Protein AF-J1HBM2-F1 (afdb_monomer_lite)

Sequence (61 aa):
MGGSPRAPGPTPLQIGPLRLWTPVVLAPMAGVTDAPFRRLCRFFGEAGLPQALRPVDPARP

pLDDT: mean 82.25, std 13.62, range [43.56, 97.94]

Structure (mmCIF, N/CA/C/O backbone):
data_AF-J1HBM2-F1
#
_entry.id   AF-J1HBM2-F1
#
loop_
_atom_site.group_PDB
_atom_site.id
_atom_site.type_symbol
_atom_site.label_atom_id
_atom_site.label_alt_id
_atom_site.label_comp_id
_atom_site.label_asym_id
_atom_site.label_entity_id
_atom_site.label_seq_id
_atom_site.pdbx_PDB_ins_code
_atom_site.Cartn_x
_atom_site.Cartn_y
_atom_site.Cartn_z
_atom_site.occupancy
_atom_site.B_iso_or_equiv
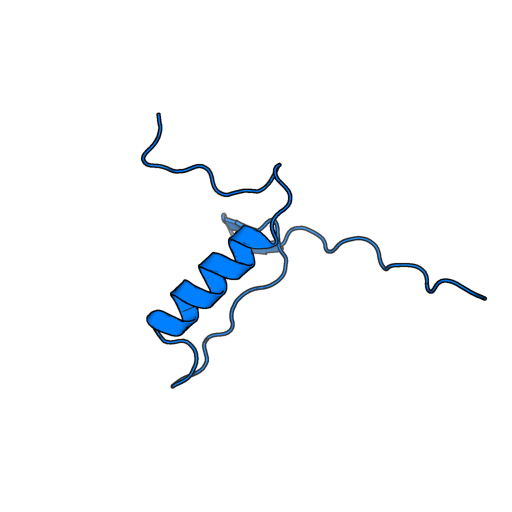_atom_site.auth_seq_id
_atom_site.auth_comp_id
_atom_site.auth_asym_id
_atom_site.auth_atom_id
_atom_site.pdbx_PDB_model_num
ATOM 1 N N . MET A 1 1 ? 11.976 14.203 33.063 1.00 51.97 1 MET A N 1
ATOM 2 C CA . MET A 1 1 ? 11.809 12.878 32.429 1.00 51.97 1 MET A CA 1
ATOM 3 C C . MET A 1 1 ? 10.308 12.648 32.266 1.00 51.97 1 MET A C 1
ATOM 5 O O . MET A 1 1 ? 9.679 12.097 33.152 1.00 51.97 1 MET A O 1
ATOM 9 N N . GLY A 1 2 ? 9.703 13.230 31.226 1.00 57.16 2 GLY A N 1
ATOM 10 C CA . GLY A 1 2 ? 8.253 13.190 30.999 1.00 57.16 2 GLY A CA 1
ATOM 11 C C . GLY A 1 2 ? 7.974 12.446 29.703 1.00 57.16 2 GLY A C 1
ATOM 12 O O . GLY A 1 2 ? 8.373 12.913 28.640 1.00 57.16 2 GLY A O 1
ATOM 13 N N . GLY A 1 3 ? 7.364 11.265 29.791 1.00 60.84 3 GLY A N 1
ATOM 14 C CA . GLY A 1 3 ? 6.907 10.536 28.613 1.00 60.84 3 GLY A CA 1
ATOM 15 C C . GLY A 1 3 ? 5.750 11.295 27.973 1.00 60.84 3 GLY A C 1
ATOM 16 O O . GLY A 1 3 ? 4.744 11.541 28.634 1.00 60.84 3 GLY A O 1
ATOM 17 N N . SER A 1 4 ? 5.899 11.687 26.706 1.00 68.81 4 SER A N 1
ATOM 18 C CA . SER A 1 4 ? 4.787 12.239 25.929 1.00 68.81 4 SER A CA 1
ATOM 19 C C . SER A 1 4 ? 3.646 11.213 25.905 1.00 68.81 4 SER A C 1
ATOM 21 O O . SER A 1 4 ? 3.9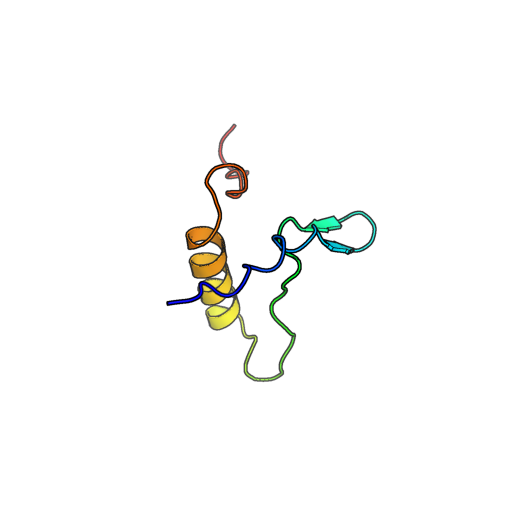23 10.033 25.647 1.00 68.81 4 SER A O 1
ATOM 23 N N . PRO A 1 5 ? 2.389 11.598 26.199 1.00 66.62 5 PRO A N 1
ATOM 24 C CA . PRO A 1 5 ? 1.276 10.667 26.126 1.00 66.62 5 PRO A CA 1
ATOM 25 C C . PRO A 1 5 ? 1.192 10.139 24.693 1.00 66.62 5 PRO A C 1
ATOM 27 O O . PRO A 1 5 ? 1.021 10.901 23.742 1.00 66.62 5 PRO A O 1
ATOM 30 N N . ARG A 1 6 ? 1.360 8.821 24.522 1.00 64.69 6 ARG A N 1
ATOM 31 C CA . ARG A 1 6 ? 1.141 8.186 23.220 1.00 64.69 6 ARG A CA 1
ATOM 32 C C . ARG A 1 6 ? -0.325 8.419 22.879 1.00 64.69 6 ARG A C 1
ATOM 34 O O . ARG A 1 6 ? -1.193 7.970 23.625 1.00 64.69 6 ARG A O 1
ATOM 41 N N . ALA A 1 7 ? -0.583 9.150 21.796 1.00 65.12 7 ALA A N 1
ATOM 42 C CA . ALA A 1 7 ? -1.937 9.329 21.299 1.00 65.12 7 ALA A CA 1
ATOM 43 C C . ALA A 1 7 ? -2.606 7.947 21.169 1.00 65.12 7 ALA A C 1
ATOM 45 O O . ALA A 1 7 ? -1.915 6.981 20.814 1.00 65.12 7 ALA A O 1
ATOM 46 N N . PRO A 1 8 ? -3.905 7.826 21.500 1.00 66.50 8 PRO A N 1
ATOM 47 C CA . PRO A 1 8 ? -4.623 6.572 21.341 1.00 66.50 8 PRO A CA 1
ATOM 48 C C . PRO A 1 8 ? -4.383 6.007 19.939 1.00 66.50 8 PRO A C 1
ATOM 50 O O . PRO A 1 8 ? -4.291 6.754 18.962 1.00 66.50 8 PRO A O 1
ATOM 53 N N . GLY A 1 9 ? -4.209 4.684 19.874 1.00 68.38 9 GLY A N 1
ATOM 54 C CA . GLY A 1 9 ? -3.950 3.978 18.623 1.00 68.38 9 GLY A CA 1
ATOM 55 C 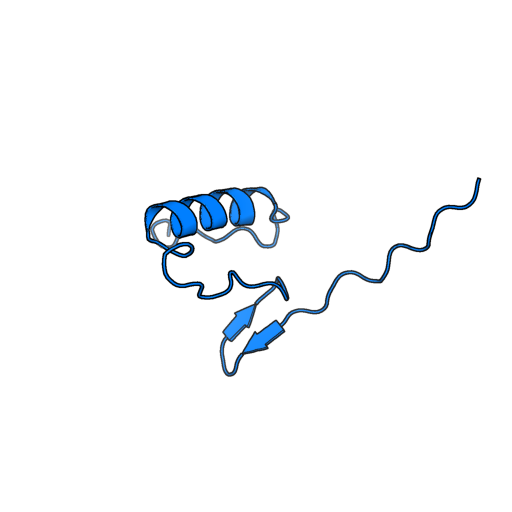C . GLY A 1 9 ? -5.000 4.346 17.572 1.00 68.38 9 GLY A C 1
ATOM 56 O O . GLY A 1 9 ? -6.152 4.613 17.920 1.00 68.38 9 GLY A O 1
ATOM 57 N N . PRO A 1 10 ? -4.613 4.417 16.296 1.00 68.00 10 PRO A N 1
ATOM 58 C CA . PRO A 1 10 ? -5.450 5.059 15.307 1.00 68.00 10 PRO A CA 1
ATOM 59 C C . PRO A 1 10 ? -6.664 4.161 14.999 1.00 68.00 10 PRO A C 1
ATOM 61 O O . PRO A 1 10 ? -6.557 2.934 14.941 1.00 68.00 10 PRO A O 1
ATOM 64 N N . THR A 1 11 ? -7.845 4.770 14.888 1.00 78.00 11 THR A N 1
ATOM 65 C CA . THR A 1 11 ? -9.122 4.066 14.714 1.00 78.00 11 THR A CA 1
ATOM 66 C C . THR A 1 11 ? -9.176 3.349 13.361 1.00 78.00 11 THR A C 1
ATOM 68 O O . THR A 1 11 ? -8.678 3.892 12.376 1.00 78.00 11 THR A O 1
ATOM 71 N N . PRO A 1 12 ? -9.805 2.161 13.267 1.00 83.00 12 PRO A N 1
ATOM 72 C CA . PRO A 1 12 ? -9.992 1.481 11.987 1.00 83.00 12 PRO A CA 1
ATOM 73 C C . PRO A 1 12 ? -10.698 2.377 10.961 1.00 83.00 12 PRO A C 1
ATOM 75 O O . PRO A 1 12 ? -11.706 3.013 11.274 1.00 83.00 12 PRO A O 1
ATOM 78 N N . LEU A 1 13 ? -10.180 2.402 9.733 1.00 87.50 13 LEU A N 1
ATOM 79 C CA . LEU A 1 13 ? -10.722 3.184 8.625 1.00 87.50 13 LEU A CA 1
ATOM 80 C C . LEU A 1 13 ? -11.791 2.376 7.885 1.00 87.50 13 LEU A C 1
ATOM 82 O O . LEU A 1 13 ? -11.580 1.217 7.538 1.00 87.50 13 LEU A O 1
ATOM 86 N N . GLN A 1 14 ? -12.934 2.996 7.606 1.00 91.62 14 GLN A N 1
ATOM 87 C CA . GLN A 1 14 ? -14.017 2.393 6.832 1.00 91.62 14 GLN A CA 1
ATOM 88 C C . GLN A 1 14 ? -14.143 3.098 5.477 1.00 91.62 14 GLN A C 1
ATOM 90 O O . GLN A 1 14 ? -14.395 4.299 5.422 1.00 91.62 14 GLN A O 1
ATOM 95 N N . ILE A 1 15 ? -13.984 2.348 4.385 1.00 89.69 15 ILE A N 1
ATOM 96 C CA . ILE A 1 15 ? -14.153 2.824 3.008 1.00 89.69 15 ILE A CA 1
ATOM 97 C C . ILE A 1 15 ? -15.300 2.031 2.380 1.00 89.69 15 ILE A C 1
ATOM 99 O O . ILE A 1 15 ? -15.107 0.951 1.820 1.00 89.69 15 ILE A O 1
ATOM 103 N N . GLY A 1 16 ? -16.524 2.542 2.526 1.00 92.38 16 GLY A N 1
ATOM 104 C CA . GLY A 1 16 ? -17.732 1.817 2.133 1.00 92.38 16 GLY A CA 1
ATOM 105 C C . GLY A 1 16 ? -17.809 0.445 2.828 1.00 92.38 16 GLY A C 1
ATOM 106 O O . GLY A 1 16 ? -17.777 0.398 4.061 1.00 92.38 16 GLY A O 1
ATOM 107 N N . PRO A 1 17 ? -17.891 -0.674 2.081 1.00 92.12 17 PRO A N 1
ATOM 108 C CA . PRO A 1 17 ? -17.922 -2.017 2.663 1.00 92.12 17 PRO A CA 1
ATOM 109 C C . PRO A 1 17 ? -16.548 -2.508 3.154 1.00 92.12 17 PRO A C 1
ATOM 111 O O . PRO A 1 17 ? -16.467 -3.556 3.790 1.00 92.12 17 PRO A O 1
ATOM 114 N N . LEU A 1 18 ? -15.460 -1.790 2.853 1.00 87.00 18 LEU A N 1
ATOM 115 C CA . LEU A 1 18 ? -14.106 -2.190 3.223 1.00 87.00 18 LEU A CA 1
ATOM 116 C C . LEU A 1 18 ? -13.755 -1.645 4.607 1.00 87.00 18 LEU A C 1
ATOM 118 O O . LEU A 1 18 ? -13.718 -0.433 4.817 1.00 87.00 18 LEU A O 1
ATOM 122 N N . ARG A 1 19 ? -13.445 -2.545 5.542 1.00 86.06 19 ARG A N 1
ATOM 123 C CA . ARG A 1 19 ? -12.933 -2.191 6.868 1.00 86.06 19 ARG A CA 1
ATOM 124 C C . ARG A 1 19 ? -11.427 -2.425 6.914 1.00 86.06 19 ARG A C 1
ATOM 126 O O . ARG A 1 19 ? -10.967 -3.562 6.851 1.00 86.06 19 ARG A O 1
ATOM 133 N N . LEU A 1 20 ? -10.668 -1.343 7.019 1.00 83.56 20 LEU A N 1
ATOM 134 C CA . LEU A 1 20 ? -9.214 -1.340 7.108 1.00 83.56 20 LEU A CA 1
ATOM 135 C C . LEU A 1 20 ? -8.807 -1.199 8.572 1.00 83.56 20 LEU A C 1
ATOM 137 O O . LEU A 1 20 ? -9.150 -0.231 9.249 1.00 83.56 20 LEU A O 1
ATOM 141 N N . TRP A 1 21 ? -8.072 -2.184 9.071 1.00 78.25 21 TRP A N 1
ATOM 142 C CA . TRP A 1 21 ? -7.567 -2.177 10.442 1.00 78.25 21 TRP A CA 1
ATOM 143 C C . TRP A 1 21 ? -6.534 -1.059 10.658 1.00 78.25 21 TRP A C 1
ATOM 145 O O . TRP A 1 21 ? -6.465 -0.495 11.746 1.00 78.25 21 TRP A O 1
ATOM 155 N N . THR A 1 22 ? -5.788 -0.692 9.611 1.00 80.25 22 THR A N 1
ATOM 156 C CA . THR A 1 22 ? -4.932 0.494 9.567 1.00 80.25 22 THR A CA 1
ATOM 157 C C . THR A 1 22 ? -5.626 1.662 8.880 1.00 80.25 22 THR A C 1
ATOM 159 O O . THR A 1 22 ? -6.072 1.526 7.741 1.00 80.25 22 THR A O 1
ATOM 162 N N . PRO A 1 23 ? -5.609 2.861 9.480 1.00 84.94 23 PRO A N 1
ATOM 163 C CA . PRO A 1 23 ? -6.068 4.081 8.823 1.00 84.94 23 PRO A CA 1
ATOM 164 C C . PRO A 1 23 ? -4.972 4.750 7.988 1.00 84.94 23 PRO A C 1
ATOM 166 O O . PRO A 1 23 ? -4.890 5.972 7.912 1.00 84.94 23 PRO A O 1
ATOM 169 N N . VAL A 1 24 ? -4.101 3.953 7.369 1.00 86.00 24 VAL A N 1
ATOM 170 C CA . VAL A 1 24 ? -3.043 4.435 6.479 1.00 86.00 24 VAL A CA 1
ATOM 171 C C . VAL A 1 24 ? -3.087 3.612 5.206 1.00 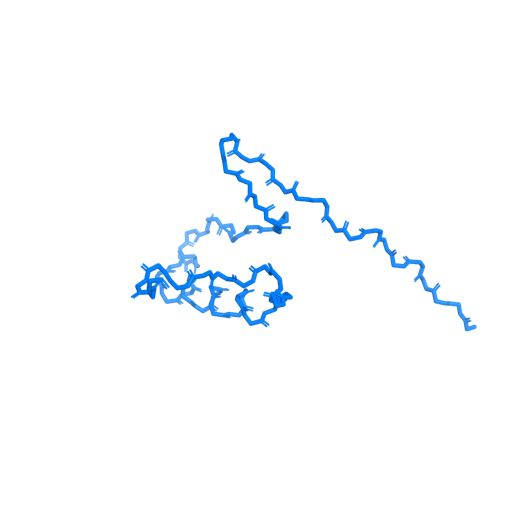86.00 24 VAL A C 1
ATOM 173 O O . VAL A 1 24 ? -3.185 2.387 5.249 1.00 86.00 24 VAL A O 1
ATOM 176 N N . VAL A 1 25 ? -2.995 4.300 4.072 1.00 90.12 25 VAL A N 1
ATOM 177 C CA . VAL A 1 25 ? -2.985 3.693 2.744 1.00 90.12 25 VAL A CA 1
ATOM 178 C C . VAL A 1 25 ? -1.786 4.191 1.954 1.00 90.12 25 VAL A C 1
ATOM 180 O O . VAL A 1 25 ? -1.312 5.311 2.150 1.00 90.12 25 VAL A O 1
ATOM 183 N N . LEU A 1 26 ? -1.301 3.356 1.039 1.00 94.19 26 LEU A N 1
ATOM 184 C CA . LEU A 1 26 ? -0.293 3.776 0.079 1.00 94.19 26 LEU A CA 1
ATOM 185 C C . LEU A 1 26 ? -0.939 4.713 -0.948 1.00 94.19 26 LEU A C 1
ATOM 187 O O . LEU A 1 26 ? -1.839 4.305 -1.684 1.00 94.19 26 LEU A O 1
ATOM 191 N N . ALA A 1 27 ? -0.478 5.960 -0.997 1.00 95.94 27 ALA A N 1
ATOM 192 C CA . ALA A 1 27 ? -1.006 6.952 -1.922 1.00 95.94 27 ALA A CA 1
ATOM 193 C C . ALA A 1 27 ? -0.691 6.594 -3.391 1.00 95.94 27 ALA A C 1
ATOM 195 O O . ALA A 1 27 ? 0.394 6.075 -3.683 1.00 95.94 27 ALA A O 1
ATOM 196 N N . PRO A 1 28 ? -1.596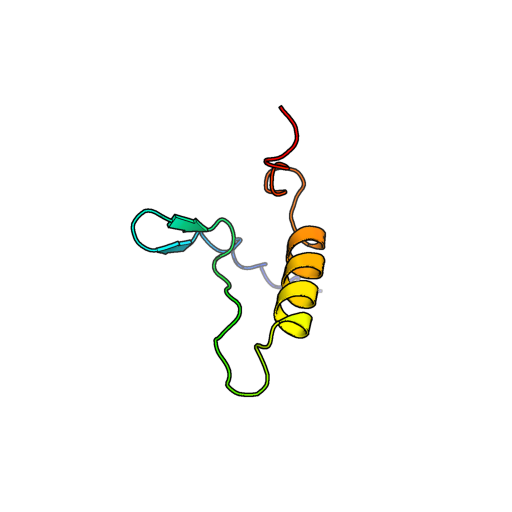 6.894 -4.340 1.00 95.44 28 PRO A N 1
ATOM 197 C CA . PRO A 1 28 ? -1.309 6.766 -5.761 1.00 95.44 28 PRO A CA 1
ATOM 198 C C . PRO A 1 28 ? -0.433 7.937 -6.224 1.00 95.44 28 PRO A C 1
ATOM 200 O O . PRO A 1 28 ? -0.884 9.077 -6.288 1.00 95.44 28 PRO A O 1
ATOM 203 N N . MET A 1 29 ? 0.825 7.654 -6.557 1.00 97.75 29 MET A N 1
ATOM 204 C CA . MET A 1 29 ? 1.785 8.642 -7.049 1.00 97.75 29 MET A CA 1
ATOM 205 C C . MET A 1 29 ? 2.367 8.166 -8.384 1.00 97.75 29 MET A C 1
ATOM 207 O O . MET A 1 29 ? 2.972 7.093 -8.451 1.00 97.75 29 MET A O 1
ATOM 211 N N . ALA A 1 30 ? 2.164 8.938 -9.456 1.00 96.56 30 ALA A N 1
ATOM 212 C CA . ALA A 1 30 ? 2.658 8.596 -10.790 1.00 96.56 30 ALA A CA 1
ATOM 213 C C . ALA A 1 30 ? 4.190 8.466 -10.790 1.00 96.56 30 ALA A C 1
ATOM 215 O O . ALA A 1 30 ? 4.887 9.314 -10.241 1.00 96.56 30 ALA A O 1
ATOM 216 N N . GLY A 1 31 ? 4.708 7.382 -11.374 1.00 95.31 31 GLY A N 1
ATOM 217 C CA . GLY A 1 31 ? 6.146 7.090 -11.395 1.00 95.31 31 GLY A CA 1
ATOM 218 C C . GLY A 1 31 ? 6.749 6.630 -10.060 1.00 95.31 31 GLY A C 1
ATOM 219 O O . GLY A 1 31 ? 7.929 6.305 -10.038 1.00 95.31 31 GLY A O 1
ATOM 220 N N . VAL A 1 32 ? 5.968 6.568 -8.970 1.00 97.50 32 VAL A N 1
ATOM 221 C CA . VAL A 1 32 ? 6.429 6.084 -7.652 1.00 97.50 32 VAL A CA 1
ATOM 222 C C . VAL A 1 32 ? 5.675 4.824 -7.225 1.00 97.50 32 VAL A C 1
ATOM 224 O O . VAL A 1 32 ? 6.285 3.817 -6.883 1.00 97.50 32 VAL A O 1
ATOM 227 N N . THR A 1 33 ? 4.341 4.839 -7.268 1.00 97.94 33 THR A N 1
ATOM 228 C CA . THR A 1 33 ? 3.495 3.732 -6.788 1.00 97.94 33 THR A CA 1
ATOM 229 C C . THR A 1 33 ? 3.330 2.646 -7.860 1.00 97.94 33 THR A C 1
ATOM 231 O O . THR A 1 33 ? 2.224 2.332 -8.302 1.00 97.94 33 THR A O 1
ATOM 234 N N . ASP A 1 34 ? 4.447 2.074 -8.306 1.00 97.12 34 ASP A N 1
ATOM 235 C CA . ASP A 1 34 ? 4.508 1.023 -9.324 1.00 97.12 34 ASP A CA 1
ATOM 236 C C . ASP A 1 34 ? 4.337 -0.400 -8.742 1.00 97.12 34 ASP A C 1
ATOM 238 O O . ASP A 1 34 ? 4.108 -0.602 -7.547 1.00 97.12 34 ASP A O 1
ATOM 242 N N . ALA A 1 35 ? 4.383 -1.429 -9.593 1.00 97.00 35 ALA A N 1
ATOM 243 C CA . ALA A 1 35 ? 4.212 -2.816 -9.158 1.00 97.00 35 ALA A CA 1
ATOM 244 C C . ALA A 1 35 ? 5.269 -3.306 -8.139 1.00 97.00 35 ALA A C 1
ATOM 246 O O . ALA A 1 35 ? 4.857 -3.907 -7.139 1.00 97.00 35 ALA A O 1
ATOM 247 N N . PRO A 1 36 ? 6.591 -3.128 -8.345 1.00 96.75 36 PRO A N 1
ATOM 248 C CA . PRO A 1 36 ? 7.582 -3.533 -7.348 1.00 96.75 36 PRO A CA 1
ATOM 249 C C . PRO A 1 36 ? 7.463 -2.740 -6.040 1.00 96.75 36 PRO A C 1
ATOM 251 O O . PRO A 1 36 ? 7.460 -3.360 -4.974 1.00 96.75 36 PRO A O 1
ATOM 254 N N . PHE A 1 37 ? 7.264 -1.420 -6.087 1.00 97.62 37 PHE A N 1
ATOM 255 C CA . PHE A 1 37 ? 7.101 -0.600 -4.886 1.00 97.62 37 PHE A CA 1
ATOM 256 C C . PHE A 1 37 ? 5.868 -1.016 -4.078 1.00 97.62 37 PHE A C 1
ATOM 258 O O . PHE A 1 37 ? 5.945 -1.220 -2.867 1.00 97.62 37 PHE A O 1
ATOM 265 N N . ARG A 1 38 ? 4.736 -1.270 -4.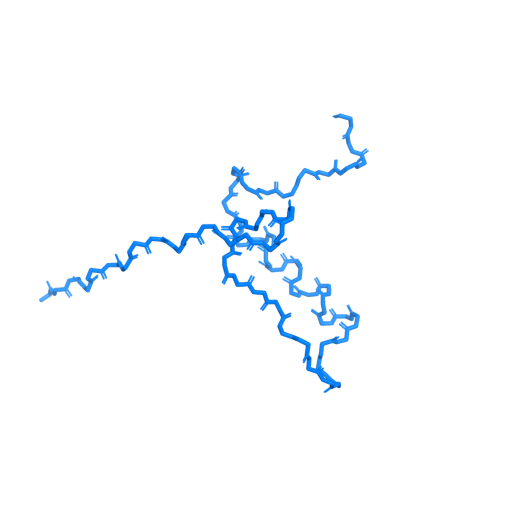748 1.00 96.75 38 ARG A N 1
ATOM 266 C CA . ARG A 1 38 ? 3.519 -1.781 -4.095 1.00 96.75 38 ARG A CA 1
ATOM 267 C C . ARG A 1 38 ? 3.738 -3.134 -3.414 1.00 96.75 38 ARG A C 1
ATOM 269 O O . ARG A 1 38 ? 3.197 -3.351 -2.331 1.00 96.75 38 ARG A O 1
ATOM 276 N N . ARG A 1 39 ? 4.523 -4.042 -4.012 1.00 96.44 39 ARG A N 1
ATOM 277 C CA . ARG A 1 39 ? 4.877 -5.328 -3.377 1.00 96.44 39 ARG A CA 1
ATOM 278 C C . ARG A 1 39 ? 5.746 -5.125 -2.142 1.00 96.44 39 ARG A C 1
ATOM 280 O O . ARG A 1 39 ? 5.485 -5.754 -1.121 1.00 96.44 39 ARG A O 1
ATOM 287 N N . LEU A 1 40 ? 6.725 -4.227 -2.221 1.00 96.56 40 LEU A N 1
ATOM 288 C CA . LEU A 1 40 ? 7.591 -3.883 -1.097 1.00 96.56 40 LEU A CA 1
ATOM 289 C C . LEU A 1 40 ? 6.786 -3.307 0.075 1.00 96.56 40 LEU A C 1
ATOM 291 O O . LEU A 1 40 ? 6.906 -3.779 1.204 1.00 96.56 40 LEU A O 1
ATOM 295 N N . CYS A 1 41 ? 5.912 -2.336 -0.200 1.00 95.25 41 CYS A N 1
ATOM 296 C CA . CYS A 1 41 ? 5.028 -1.757 0.808 1.00 95.25 41 CYS A CA 1
ATOM 297 C C . CYS A 1 41 ? 4.094 -2.803 1.421 1.00 95.25 41 CYS A C 1
ATOM 299 O O . CYS A 1 41 ? 3.876 -2.774 2.629 1.00 95.25 41 CYS A O 1
ATOM 301 N N . ARG A 1 42 ? 3.566 -3.739 0.621 1.00 91.38 42 ARG A N 1
ATOM 302 C CA . ARG A 1 42 ? 2.758 -4.850 1.137 1.00 91.38 42 ARG A CA 1
ATOM 303 C C . ARG A 1 42 ? 3.565 -5.721 2.097 1.00 91.38 42 ARG A C 1
ATOM 305 O O . ARG A 1 42 ? 3.105 -5.950 3.206 1.00 91.38 42 ARG A O 1
ATOM 312 N N . PHE A 1 43 ? 4.768 -6.141 1.708 1.00 92.81 43 PHE A N 1
ATOM 313 C CA . PHE A 1 43 ? 5.633 -6.972 2.549 1.00 92.81 43 PHE A CA 1
ATOM 314 C C . PHE A 1 43 ? 5.927 -6.311 3.903 1.00 92.81 43 PHE A C 1
ATOM 316 O O . PHE A 1 43 ? 5.710 -6.913 4.952 1.00 92.81 43 PHE A O 1
ATOM 323 N N . PHE A 1 44 ? 6.364 -5.050 3.900 1.00 92.31 44 PHE A N 1
ATOM 324 C CA . PHE A 1 44 ? 6.660 -4.346 5.150 1.00 92.31 44 PHE A CA 1
ATOM 325 C C . PHE A 1 44 ? 5.406 -3.987 5.951 1.00 92.31 44 PHE A C 1
ATOM 327 O O . PHE A 1 44 ? 5.434 -4.043 7.180 1.00 92.31 44 PHE A O 1
ATOM 334 N N . GLY A 1 45 ? 4.298 -3.661 5.280 1.00 88.62 45 GLY A N 1
ATOM 335 C CA . GLY A 1 45 ? 3.007 -3.446 5.930 1.00 88.62 45 GLY A CA 1
ATOM 336 C C . GLY A 1 45 ? 2.515 -4.700 6.654 1.00 88.62 45 GLY A C 1
ATOM 337 O O . GLY A 1 45 ? 2.038 -4.611 7.782 1.00 88.62 45 GLY A O 1
ATOM 338 N N . GLU A 1 46 ? 2.702 -5.873 6.046 1.00 87.44 46 GLU A N 1
ATOM 339 C CA . GLU A 1 46 ? 2.378 -7.167 6.648 1.00 87.44 46 GLU A CA 1
ATOM 340 C C . GLU A 1 46 ? 3.352 -7.572 7.766 1.00 87.44 46 GLU A C 1
ATOM 342 O O . GLU A 1 46 ? 2.952 -8.214 8.735 1.00 87.44 46 GLU A O 1
ATOM 347 N N . ALA A 1 47 ? 4.622 -7.175 7.683 1.00 87.62 47 ALA A N 1
ATOM 348 C CA . ALA A 1 47 ? 5.593 -7.420 8.749 1.00 87.62 47 ALA A CA 1
ATOM 349 C C . ALA A 1 47 ? 5.326 -6.561 10.001 1.00 87.62 47 ALA A C 1
ATOM 351 O O . ALA A 1 47 ? 5.573 -7.013 11.118 1.00 87.62 47 ALA A O 1
ATOM 352 N N . GLY A 1 48 ? 4.807 -5.340 9.821 1.00 85.00 48 GLY A N 1
ATOM 353 C CA . GLY A 1 48 ? 4.462 -4.413 10.908 1.00 85.00 48 GLY A CA 1
ATOM 354 C C . GLY A 1 48 ? 3.113 -4.687 11.587 1.00 85.00 48 GLY A C 1
ATOM 355 O O . GLY A 1 48 ? 2.761 -4.015 12.556 1.00 85.00 48 GLY A O 1
ATOM 356 N N . LEU A 1 49 ? 2.351 -5.657 11.083 1.00 81.06 49 LEU A N 1
ATOM 357 C CA . LEU A 1 49 ? 1.041 -6.046 11.593 1.00 81.06 49 LEU A CA 1
ATOM 358 C C . LEU A 1 49 ? 1.136 -6.817 12.921 1.00 81.06 49 LEU A C 1
ATOM 360 O O . LEU A 1 49 ? 1.892 -7.793 12.995 1.00 81.06 49 LEU A O 1
ATOM 364 N N . PRO A 1 50 ? 0.325 -6.490 13.950 1.00 81.62 50 PRO A N 1
ATOM 365 C CA . PRO A 1 50 ? 0.156 -7.393 15.083 1.00 81.62 50 PRO A CA 1
ATOM 366 C C . PRO A 1 50 ? -0.417 -8.736 14.611 1.00 81.62 50 PRO A C 1
ATOM 368 O O . PRO A 1 50 ? -1.240 -8.778 13.698 1.00 81.62 50 PRO A O 1
ATOM 371 N N . GLN A 1 51 ? -0.022 -9.831 15.273 1.00 80.81 51 GLN A N 1
ATOM 372 C CA . GLN A 1 51 ? -0.440 -11.204 14.934 1.00 80.81 51 GLN A CA 1
ATOM 373 C C . GLN A 1 51 ? -1.948 -11.333 14.656 1.00 80.81 51 GLN A C 1
ATOM 375 O O . GLN A 1 51 ? -2.341 -11.985 13.696 1.00 80.81 51 GLN A O 1
ATOM 380 N N . ALA A 1 52 ? -2.778 -10.683 15.479 1.00 79.69 52 ALA A N 1
ATOM 381 C CA . ALA A 1 52 ? -4.238 -10.739 15.396 1.00 79.69 52 ALA A CA 1
ATOM 382 C C . ALA A 1 52 ? -4.827 -10.154 14.099 1.00 79.69 52 ALA A C 1
ATOM 384 O O . ALA A 1 52 ? -5.991 -10.394 13.796 1.00 79.69 52 ALA A O 1
ATOM 385 N N . LEU A 1 53 ? -4.048 -9.363 13.360 1.00 78.69 53 LEU A N 1
ATOM 386 C CA . LEU A 1 53 ? -4.471 -8.663 12.149 1.00 78.69 53 LEU A CA 1
ATOM 387 C C . LEU A 1 53 ? -3.675 -9.110 10.915 1.00 78.69 53 LEU A C 1
ATOM 389 O O . LEU A 1 53 ? -3.839 -8.524 9.845 1.00 78.69 53 LEU A O 1
ATOM 393 N N . ARG A 1 54 ? -2.805 -10.125 11.041 1.00 78.56 54 ARG A N 1
ATOM 394 C CA . ARG A 1 54 ? -2.067 -10.657 9.891 1.00 78.56 54 ARG A CA 1
ATOM 395 C C . ARG A 1 54 ? -3.047 -11.181 8.837 1.00 78.56 54 ARG A C 1
ATOM 397 O O . ARG A 1 54 ? -4.036 -11.817 9.210 1.00 78.56 54 ARG A O 1
ATOM 404 N N . PRO A 1 55 ? -2.792 -10.949 7.537 1.00 72.50 55 PRO A N 1
ATOM 405 C CA . PRO A 1 55 ? -3.654 -11.475 6.494 1.00 72.50 55 PRO A CA 1
ATOM 406 C C . PRO A 1 55 ? -3.665 -12.999 6.577 1.00 72.50 55 PRO A C 1
ATOM 408 O O . PRO A 1 55 ? -2.608 -13.629 6.636 1.00 72.50 55 PRO A O 1
ATOM 411 N N . VAL A 1 56 ? -4.859 -13.584 6.597 1.00 73.94 56 VAL A N 1
ATOM 412 C CA . VAL A 1 56 ? -5.019 -15.029 6.432 1.00 73.94 56 VAL A CA 1
ATOM 413 C C . VAL A 1 56 ? -4.639 -15.360 4.995 1.00 73.94 56 VAL A C 1
ATOM 415 O O . VAL A 1 56 ? -5.059 -14.656 4.076 1.00 73.94 56 VAL A O 1
ATOM 418 N N . ASP A 1 57 ? -3.823 -16.394 4.806 1.00 69.12 57 ASP A N 1
ATOM 419 C CA . ASP A 1 57 ? -3.510 -16.896 3.472 1.00 69.12 57 ASP A CA 1
ATOM 420 C C . ASP A 1 57 ? -4.791 -17.482 2.854 1.00 69.12 57 ASP A C 1
ATOM 422 O O . ASP A 1 57 ? -5.268 -18.506 3.343 1.00 69.12 57 ASP A O 1
ATOM 426 N N . PRO A 1 58 ? -5.365 -16.871 1.800 1.00 61.03 58 PRO A N 1
ATOM 427 C CA . PRO A 1 58 ? -6.577 -17.389 1.172 1.00 61.03 58 PRO A CA 1
ATOM 428 C C . PRO A 1 58 ? -6.349 -18.727 0.450 1.00 61.03 58 PRO A C 1
ATOM 430 O O . PRO A 1 58 ? -7.319 -19.352 0.031 1.00 61.03 58 PRO A O 1
ATOM 433 N N . ALA A 1 59 ? -5.094 -19.163 0.273 1.00 66.00 59 ALA A N 1
ATOM 434 C CA . ALA A 1 59 ? -4.742 -20.464 -0.291 1.00 66.00 59 ALA A CA 1
ATOM 435 C C . ALA A 1 59 ? -4.628 -21.581 0.767 1.00 66.00 59 ALA A C 1
ATOM 437 O O . ALA A 1 59 ? -4.422 -22.742 0.405 1.00 66.00 59 ALA A O 1
ATOM 438 N N . ARG A 1 60 ? -4.761 -21.257 2.060 1.00 43.56 60 ARG A N 1
ATOM 439 C CA . ARG A 1 60 ? -4.788 -22.233 3.155 1.00 43.56 60 ARG A CA 1
ATOM 440 C C . ARG A 1 60 ? -6.244 -22.429 3.616 1.00 43.56 60 ARG A C 1
ATOM 442 O O . ARG A 1 60 ? -6.903 -21.420 3.857 1.00 43.56 60 ARG A O 1
ATOM 449 N N . PRO A 1 61 ? -6.750 -23.679 3.694 1.00 53.09 61 PRO A N 1
ATOM 450 C CA . PRO A 1 61 ? -8.122 -23.953 4.127 1.00 53.09 61 PRO A CA 1
ATOM 451 C C . PRO A 1 61 ? -8.380 -23.506 5.569 1.00 53.09 61 PRO A C 1
ATOM 453 O O . PRO A 1 61 ? -7.412 -23.491 6.371 1.00 53.09 61 PRO A O 1
#

Radius of gyration: 15.25 Å; chains: 1; bounding box: 30×37×44 Å

Foldseek 3Di:
DDDDPDPPDDCWDDDDPDTHRDPDDDDDDPPQCDDVNVVVCVVVVQVPDDPVPRDDDPPPD

Secondary structure (DSSP, 8-state):
--PPPPPPPPPPEEETTEEESSS------TTTS-HHHHHHHHHHHHHTS-GGGSPP-TT--

Organism: NCBI:txid1125717